Protein AF-A0A4R8TAB6-F1 (afdb_monomer_lite)

Organism: NCBI:txid1347389

Radius of gyration: 25.02 Å; chains: 1; bounding box: 55×72×76 Å

Sequence (169 aa):
MASRESAGRPRAIARVPRPFTDVDFAILDQEITSLLTKRAETNKRVREALESIDLSDSDNVRHQQAKVQDMNRRKNCREGLFISRQMVTLAERKKLYADDPTDARARDVNRMEAALARLNAPATPPGADKNDDTAAESDTSSNSSVIDEYHSQMDIDLSTPVKAKRSRF

Secondary structure (DSSP, 8-state):
-------PPPP----PPPPPPHHHHHHHHHHHHHHHHHHHHHHHHHHHHHHT--TT-HHHHHHHHHHHHHHHHHHHHHHHHHHHHHHHHHHHHHHHHHHS--HHHHHHHHHHHHHHHHHHS----TTTT----------------------------TTS---------

Structure (mmCIF, N/CA/C/O backbone):
data_AF-A0A4R8TAB6-F1
#
_entry.id   AF-A0A4R8TAB6-F1
#
loop_
_atom_site.group_PDB
_atom_site.id
_atom_site.type_symbol
_atom_site.label_atom_id
_atom_site.label_alt_id
_atom_site.label_comp_id
_atom_site.label_asym_id
_atom_site.label_entity_id
_atom_site.label_seq_id
_atom_site.pdbx_PDB_ins_code
_atom_site.Cartn_x
_atom_site.Cartn_y
_atom_site.Cartn_z
_atom_site.occupancy
_atom_site.B_iso_or_equiv
_atom_site.auth_seq_id
_atom_site.auth_comp_id
_atom_site.auth_asym_id
_atom_site.auth_atom_id
_atom_site.pdbx_PDB_model_num
ATOM 1 N N . MET A 1 1 ? -17.287 47.433 44.579 1.00 37.72 1 MET A N 1
ATOM 2 C CA . MET A 1 1 ? -16.314 46.810 43.657 1.00 37.72 1 MET A CA 1
ATOM 3 C C . MET A 1 1 ? -16.760 45.380 43.411 1.00 37.72 1 MET A C 1
ATOM 5 O O . MET A 1 1 ? -16.896 44.648 44.378 1.00 37.72 1 MET A O 1
ATOM 9 N N . ALA A 1 2 ? -17.090 45.021 42.170 1.00 39.59 2 ALA A N 1
ATOM 10 C CA . ALA A 1 2 ? -17.578 43.687 41.821 1.00 39.59 2 ALA A CA 1
ATOM 11 C C . ALA A 1 2 ? -16.435 42.866 41.207 1.00 39.59 2 ALA A C 1
ATOM 13 O O . ALA A 1 2 ? -15.946 43.202 40.127 1.00 39.59 2 ALA A O 1
ATOM 14 N N . SER A 1 3 ? -16.009 41.811 41.905 1.00 45.78 3 SER A N 1
ATOM 15 C CA . SER A 1 3 ? -15.082 40.806 41.384 1.00 45.78 3 SER A CA 1
ATOM 16 C C . SER A 1 3 ? -15.787 39.990 40.306 1.00 45.78 3 SER A C 1
ATOM 18 O O . SER A 1 3 ? -16.752 39.284 40.583 1.00 45.78 3 SER A O 1
ATOM 20 N N . ARG A 1 4 ? -15.324 40.110 39.060 1.00 46.62 4 ARG A N 1
ATOM 21 C CA . ARG A 1 4 ? -15.740 39.230 37.966 1.00 46.62 4 ARG A CA 1
ATOM 22 C C . ARG A 1 4 ? -14.988 37.912 38.097 1.00 46.62 4 ARG A C 1
ATOM 24 O O . ARG A 1 4 ? -13.797 37.848 37.804 1.00 46.62 4 ARG A O 1
ATOM 31 N N . GLU A 1 5 ? -15.694 36.875 38.529 1.00 47.62 5 GLU A N 1
ATOM 32 C CA . GLU A 1 5 ? -15.239 35.496 38.401 1.00 47.62 5 GLU A CA 1
ATOM 33 C C . GLU A 1 5 ? -15.041 35.175 36.915 1.00 47.62 5 GLU A C 1
ATOM 35 O O . GLU A 1 5 ? -15.952 35.266 36.090 1.00 47.62 5 GLU A O 1
ATOM 40 N N . SER A 1 6 ? -13.798 34.858 36.565 1.00 46.12 6 SER A N 1
ATOM 41 C CA . SER A 1 6 ? -13.421 34.361 35.249 1.00 46.12 6 SER A CA 1
ATOM 42 C C . SER A 1 6 ? -14.015 32.965 35.083 1.00 46.12 6 SER A C 1
ATOM 44 O O . SER A 1 6 ? -13.516 31.999 35.662 1.00 46.12 6 SER A O 1
ATOM 46 N N . ALA A 1 7 ? -15.100 32.860 34.313 1.00 51.31 7 ALA A N 1
ATOM 47 C CA . ALA A 1 7 ? -15.648 31.586 33.875 1.00 51.31 7 ALA A CA 1
ATOM 48 C C . ALA A 1 7 ? -14.562 30.827 33.096 1.00 51.31 7 ALA A C 1
ATOM 50 O O . ALA A 1 7 ? -14.221 31.170 31.960 1.00 51.31 7 ALA A O 1
ATOM 51 N N . GLY A 1 8 ? -13.980 29.819 33.747 1.00 46.75 8 GLY A N 1
ATOM 52 C CA . GLY A 1 8 ? -12.966 28.956 33.163 1.00 46.75 8 GLY A CA 1
ATOM 53 C C . GLY A 1 8 ? -13.482 28.342 31.866 1.00 46.75 8 GLY A C 1
ATOM 54 O O . GLY A 1 8 ? -14.520 27.681 31.845 1.00 46.75 8 GLY A O 1
ATOM 55 N N . ARG A 1 9 ? -12.752 28.564 30.767 1.00 51.62 9 ARG A N 1
ATOM 56 C CA . ARG A 1 9 ? -12.992 27.859 29.504 1.00 51.62 9 ARG A CA 1
ATOM 57 C C . ARG A 1 9 ? -12.985 26.349 29.777 1.00 51.62 9 ARG A C 1
ATOM 59 O O . ARG A 1 9 ? -12.021 25.873 30.384 1.00 51.62 9 ARG A O 1
ATOM 66 N N . PRO A 1 10 ? -13.987 25.582 29.315 1.00 52.53 10 PRO A N 1
ATOM 67 C CA . PRO A 1 10 ? -13.937 24.133 29.422 1.00 52.53 10 PRO A CA 1
ATOM 68 C C . PRO A 1 10 ? -12.685 23.632 28.695 1.00 52.53 10 PRO A C 1
ATOM 70 O O . PRO A 1 10 ? -12.465 23.940 27.520 1.00 52.53 10 PRO A O 1
ATOM 73 N N . ARG A 1 11 ? -11.831 22.900 29.421 1.00 54.84 11 ARG A N 1
ATOM 74 C CA . ARG A 1 11 ? -10.677 22.202 28.844 1.00 54.84 11 ARG A CA 1
ATOM 75 C C . ARG A 1 11 ? -11.193 21.304 27.721 1.00 54.84 11 ARG A C 1
ATOM 77 O O . ARG A 1 11 ? -12.138 20.547 27.931 1.00 54.84 11 ARG A O 1
ATOM 84 N N . ALA A 1 12 ? -10.589 21.400 26.538 1.00 54.22 12 ALA A N 1
ATOM 85 C CA . ALA A 1 12 ? -10.873 20.493 25.437 1.00 54.22 12 ALA A CA 1
ATOM 86 C C . ALA A 1 12 ? -10.595 19.062 25.916 1.00 54.22 12 ALA A C 1
ATOM 88 O O . ALA A 1 12 ? -9.444 18.685 26.124 1.00 54.22 12 ALA A O 1
ATOM 89 N N . ILE A 1 13 ? -11.653 18.292 26.159 1.00 54.25 13 ILE A N 1
ATOM 90 C CA . ILE A 1 13 ? -11.539 16.874 26.483 1.00 54.25 13 ILE A CA 1
ATOM 91 C C . ILE A 1 13 ? -10.918 16.236 25.241 1.00 54.25 13 ILE A C 1
ATOM 93 O O . ILE A 1 13 ? -11.513 16.296 24.161 1.00 54.25 13 ILE A O 1
ATOM 97 N N . ALA A 1 14 ? -9.698 15.711 25.366 1.00 57.44 14 ALA A N 1
ATOM 98 C CA . ALA A 1 14 ? -9.030 15.014 24.279 1.00 57.44 14 ALA A CA 1
ATOM 99 C C . ALA A 1 14 ? -9.926 13.841 23.861 1.00 57.44 14 ALA A C 1
ATOM 101 O O . ALA A 1 14 ? -10.072 12.865 24.594 1.00 57.44 14 ALA A O 1
ATOM 102 N N . ARG A 1 15 ? -10.610 13.977 22.719 1.00 68.56 15 ARG A N 1
ATOM 103 C CA . ARG A 1 15 ? -11.468 12.914 22.199 1.00 68.56 15 ARG A CA 1
ATOM 104 C C . ARG A 1 15 ? -10.563 11.762 21.789 1.00 68.56 15 ARG A C 1
ATOM 106 O O . ARG A 1 15 ? -9.772 11.912 20.860 1.00 68.56 15 ARG A O 1
ATOM 113 N N . VAL A 1 16 ? -10.688 10.635 22.486 1.00 74.25 16 VAL A N 1
ATOM 114 C CA . VAL A 1 16 ? -10.030 9.382 22.108 1.00 74.25 16 VAL A CA 1
ATOM 115 C C . VAL A 1 16 ? -10.400 9.081 20.646 1.00 74.25 16 VAL A C 1
ATOM 117 O O . VAL A 1 16 ? -11.591 9.117 20.317 1.00 74.25 16 VAL A O 1
ATOM 120 N N . PRO A 1 17 ? -9.429 8.832 19.744 1.00 82.50 17 PRO A N 1
ATOM 121 C CA . PRO A 1 17 ? -9.711 8.608 18.327 1.00 82.50 17 PR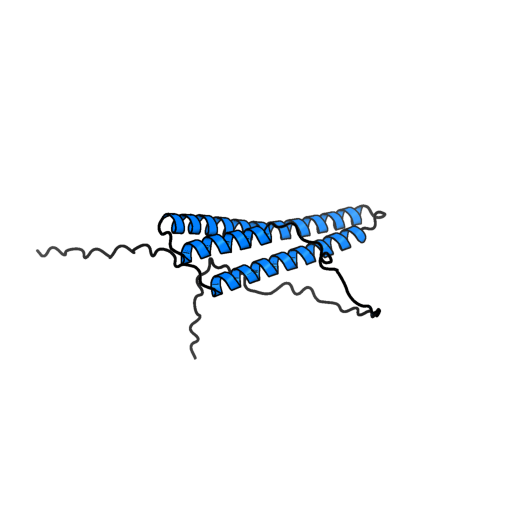O A CA 1
ATOM 122 C C . PRO A 1 17 ? -10.717 7.476 18.144 1.00 82.50 17 PRO A C 1
ATOM 124 O O . PRO A 1 17 ? -10.552 6.434 18.764 1.00 82.50 17 PRO A O 1
ATOM 127 N N . ARG A 1 18 ? -11.743 7.628 17.300 1.00 89.69 18 ARG A N 1
ATOM 128 C CA . ARG A 1 18 ? -12.729 6.554 17.067 1.00 89.69 18 ARG A CA 1
ATOM 129 C C . ARG A 1 18 ? -12.071 5.289 16.484 1.00 89.69 18 ARG A C 1
ATOM 131 O O . ARG A 1 18 ? -11.060 5.424 15.783 1.00 89.69 18 ARG A O 1
ATOM 138 N N . PRO A 1 19 ? -12.624 4.086 16.720 1.00 91.88 19 PRO A N 1
ATOM 139 C CA . PRO A 1 19 ? -12.260 2.900 15.946 1.00 91.88 19 PRO A CA 1
ATOM 140 C C . PRO A 1 19 ? -12.445 3.127 14.441 1.00 91.88 19 PRO A C 1
ATOM 142 O O . PRO A 1 19 ? -13.232 3.996 14.028 1.00 91.88 19 PRO A O 1
ATOM 145 N N . PHE A 1 20 ? -11.710 2.378 13.625 1.00 92.06 20 PHE A N 1
ATOM 146 C CA . PHE A 1 20 ? -11.877 2.447 12.180 1.00 92.06 20 PHE A CA 1
ATOM 147 C C . PHE A 1 20 ? -13.211 1.838 11.746 1.00 92.06 20 PHE A C 1
ATOM 149 O O . PHE A 1 20 ? -13.770 0.935 12.367 1.00 92.06 20 PHE A O 1
ATOM 156 N N . THR A 1 21 ? -13.742 2.393 10.667 1.00 93.56 21 THR A N 1
ATOM 157 C CA . THR A 1 21 ? -14.929 1.901 9.970 1.00 93.56 21 THR A CA 1
ATOM 158 C C . THR A 1 21 ? -14.505 1.015 8.811 1.00 93.56 21 THR A C 1
ATOM 160 O O . THR A 1 21 ? -13.362 1.072 8.359 1.00 93.56 21 THR A O 1
ATOM 163 N N . ASP A 1 22 ? -15.439 0.243 8.264 1.00 91.69 22 ASP A N 1
ATOM 164 C CA . ASP A 1 22 ? -15.171 -0.549 7.061 1.00 91.69 22 ASP A CA 1
ATOM 165 C C . ASP A 1 22 ? -14.773 0.315 5.855 1.00 91.69 22 ASP A C 1
ATOM 167 O O . ASP A 1 22 ? -13.994 -0.135 5.024 1.00 91.69 22 ASP A O 1
ATOM 171 N N . VAL A 1 23 ? -15.210 1.579 5.800 1.00 94.00 23 VAL A N 1
ATOM 172 C CA . VAL A 1 23 ? -14.762 2.540 4.777 1.00 94.00 23 VAL A CA 1
ATOM 173 C C . VAL A 1 23 ? -13.279 2.874 4.937 1.00 94.00 23 VAL A C 1
ATOM 175 O O . VAL A 1 23 ? -12.553 2.913 3.948 1.00 94.00 23 VAL A O 1
ATOM 178 N N . ASP A 1 24 ? -12.812 3.074 6.174 1.00 93.00 24 ASP A N 1
ATOM 179 C CA . ASP A 1 24 ? -11.395 3.348 6.437 1.00 93.00 24 ASP A CA 1
ATOM 180 C C . ASP A 1 24 ? -10.529 2.148 5.996 1.00 93.00 24 ASP A C 1
ATOM 182 O O . ASP A 1 24 ? -9.484 2.327 5.369 1.00 93.00 24 ASP A O 1
ATOM 186 N N . PHE A 1 25 ? -10.996 0.918 6.249 1.00 92.31 25 PHE A N 1
ATOM 187 C CA . PHE A 1 25 ? -10.314 -0.295 5.783 1.00 92.31 25 PHE A CA 1
ATOM 188 C C . PHE A 1 25 ? -10.368 -0.469 4.265 1.00 92.31 25 PHE A C 1
ATOM 190 O O . PHE A 1 25 ? -9.362 -0.846 3.677 1.00 92.31 25 PHE A O 1
ATOM 197 N N . ALA A 1 26 ? -11.489 -0.144 3.619 1.00 91.88 26 ALA A N 1
ATOM 198 C CA . ALA A 1 26 ? -11.597 -0.209 2.164 1.00 91.88 26 ALA A CA 1
ATOM 199 C C . ALA A 1 26 ? -10.588 0.726 1.475 1.00 91.88 26 ALA A C 1
ATOM 201 O O . ALA A 1 26 ? -9.959 0.337 0.494 1.00 91.88 26 ALA A O 1
ATOM 202 N N . ILE A 1 27 ? -10.380 1.930 2.020 1.00 92.81 27 ILE A N 1
ATOM 203 C CA . ILE A 1 27 ? -9.359 2.870 1.532 1.00 92.81 27 ILE A CA 1
ATOM 204 C C . ILE A 1 27 ? -7.953 2.283 1.718 1.00 92.81 27 ILE A C 1
ATOM 206 O O . ILE A 1 27 ? -7.136 2.331 0.796 1.00 92.81 27 ILE A O 1
ATOM 210 N N . LEU A 1 28 ? -7.672 1.697 2.888 1.00 92.25 28 LEU A N 1
ATOM 211 C CA . LEU A 1 28 ? -6.386 1.052 3.166 1.00 92.25 28 LEU A CA 1
ATOM 212 C C . LEU A 1 28 ? -6.105 -0.100 2.185 1.00 92.25 28 LEU A C 1
ATOM 214 O O . LEU A 1 28 ? -5.017 -0.173 1.612 1.00 92.25 28 LEU A O 1
ATOM 218 N N . ASP A 1 29 ? -7.089 -0.971 1.961 1.00 91.56 29 ASP A N 1
ATOM 219 C CA . ASP A 1 29 ? -6.989 -2.097 1.031 1.00 91.56 29 ASP A CA 1
ATOM 220 C C . ASP A 1 29 ? -6.808 -1.637 -0.420 1.00 91.56 29 ASP A C 1
ATOM 222 O O . ASP A 1 29 ? -6.021 -2.230 -1.168 1.00 91.56 29 ASP A O 1
ATOM 226 N N . GLN A 1 30 ? -7.494 -0.564 -0.820 1.00 92.69 30 GLN A N 1
ATOM 227 C CA . GLN A 1 30 ? -7.357 0.021 -2.150 1.00 92.69 30 GLN A CA 1
ATOM 228 C C . GLN A 1 30 ? -5.939 0.556 -2.382 1.00 92.69 30 GLN A C 1
ATOM 230 O O . GLN A 1 30 ? -5.342 0.254 -3.418 1.00 92.69 30 GLN A O 1
ATOM 235 N N . GLU A 1 31 ? -5.367 1.300 -1.429 1.00 92.12 31 GLU A N 1
ATOM 236 C CA . GLU A 1 31 ? -4.007 1.828 -1.596 1.00 92.12 31 GLU A CA 1
ATOM 237 C C . GLU A 1 31 ? -2.963 0.706 -1.570 1.00 92.12 31 GLU A C 1
ATOM 239 O O . GLU A 1 31 ? -2.043 0.712 -2.385 1.00 92.12 31 GLU A O 1
ATOM 244 N N . ILE A 1 32 ? -3.132 -0.322 -0.731 1.00 92.00 32 ILE A N 1
ATOM 245 C CA . ILE A 1 32 ? -2.250 -1.502 -0.748 1.00 92.00 32 ILE A CA 1
ATOM 246 C C . ILE A 1 32 ? -2.303 -2.206 -2.103 1.00 92.00 32 ILE A C 1
ATOM 248 O O . ILE A 1 32 ? -1.261 -2.541 -2.666 1.00 92.00 32 ILE A O 1
ATOM 252 N N . THR A 1 33 ? -3.497 -2.390 -2.663 1.00 91.75 33 THR A N 1
ATOM 253 C CA . THR A 1 33 ? -3.673 -3.007 -3.984 1.00 91.75 33 THR A CA 1
ATOM 254 C C . THR A 1 33 ? -3.025 -2.160 -5.086 1.00 91.75 33 THR A C 1
ATOM 256 O O . THR A 1 33 ? -2.315 -2.691 -5.942 1.00 91.75 33 THR A O 1
ATOM 259 N N . SER A 1 34 ? -3.194 -0.836 -5.031 1.00 90.88 34 SER A N 1
ATOM 260 C CA . SER A 1 34 ? -2.540 0.139 -5.918 1.00 90.88 34 SER A CA 1
ATOM 261 C C . SER A 1 34 ? -1.012 0.043 -5.839 1.00 90.88 34 SER A C 1
ATOM 263 O O . SER A 1 34 ? -0.342 -0.014 -6.873 1.00 90.88 34 SER A O 1
ATOM 265 N N . LEU A 1 35 ? -0.444 -0.045 -4.632 1.00 91.00 35 LEU A N 1
ATOM 266 C CA . LEU A 1 35 ? 0.999 -0.195 -4.429 1.00 91.00 35 LEU A CA 1
ATOM 267 C C . LEU A 1 35 ? 1.518 -1.533 -4.966 1.00 91.00 35 LEU A C 1
ATOM 269 O O . LEU A 1 35 ? 2.519 -1.546 -5.679 1.00 91.00 35 LEU A O 1
ATOM 273 N N . LEU A 1 36 ? 0.831 -2.645 -4.692 1.00 90.12 36 LEU A N 1
ATOM 274 C CA . LEU A 1 36 ? 1.216 -3.966 -5.201 1.00 90.12 36 LEU A CA 1
ATOM 275 C C . LEU A 1 36 ? 1.143 -4.043 -6.734 1.00 90.12 36 LEU A C 1
ATOM 277 O O . LEU A 1 36 ? 2.034 -4.609 -7.367 1.00 90.12 36 LEU A O 1
ATOM 281 N N . THR A 1 37 ? 0.134 -3.417 -7.339 1.00 90.00 37 THR A N 1
ATOM 282 C CA . THR A 1 37 ? -0.001 -3.338 -8.802 1.00 90.00 37 THR A CA 1
ATOM 283 C C . THR A 1 37 ? 1.156 -2.539 -9.404 1.00 90.00 37 THR A C 1
ATOM 285 O O . THR A 1 37 ? 1.881 -3.040 -10.265 1.00 90.00 37 THR A O 1
ATOM 288 N N . LYS A 1 38 ? 1.435 -1.343 -8.866 1.00 88.75 38 LYS A N 1
ATOM 289 C CA . LYS A 1 38 ? 2.572 -0.506 -9.290 1.00 88.75 38 LYS A CA 1
ATOM 290 C C . LYS A 1 38 ? 3.918 -1.196 -9.081 1.00 88.75 38 LYS A C 1
ATOM 292 O O . LYS A 1 38 ? 4.826 -1.034 -9.899 1.00 88.75 38 LYS A O 1
ATOM 297 N N . ARG A 1 39 ? 4.066 -1.984 -8.011 1.00 88.62 39 ARG A N 1
ATOM 298 C CA . ARG A 1 39 ? 5.248 -2.816 -7.749 1.00 88.62 39 ARG A CA 1
ATOM 299 C C . ARG A 1 39 ? 5.463 -3.823 -8.876 1.00 88.62 39 ARG A C 1
ATOM 301 O O . ARG A 1 39 ? 6.587 -3.930 -9.366 1.00 88.62 39 ARG A O 1
ATOM 308 N N . ALA A 1 40 ? 4.413 -4.536 -9.282 1.00 88.44 40 ALA A N 1
ATOM 309 C CA . ALA A 1 40 ? 4.471 -5.517 -10.361 1.00 88.44 40 ALA A CA 1
ATOM 310 C C . ALA A 1 40 ? 4.787 -4.861 -11.716 1.00 88.44 40 ALA A C 1
ATOM 312 O O . ALA A 1 40 ? 5.695 -5.310 -12.416 1.00 88.44 40 ALA A O 1
ATOM 313 N N . GLU A 1 41 ? 4.116 -3.756 -12.046 1.00 88.81 41 GLU A N 1
ATOM 314 C CA . GLU A 1 41 ? 4.362 -2.987 -13.273 1.00 88.81 41 GLU A CA 1
ATOM 315 C C . GLU A 1 41 ? 5.790 -2.439 -13.339 1.00 88.81 41 GLU A C 1
ATOM 317 O O . GLU A 1 41 ? 6.466 -2.568 -14.358 1.00 88.81 41 GLU A O 1
ATOM 322 N N . THR A 1 42 ? 6.285 -1.865 -12.239 1.00 86.56 42 THR A N 1
ATOM 323 C CA . THR A 1 42 ? 7.656 -1.343 -12.175 1.00 86.56 42 THR A CA 1
ATOM 324 C C . THR A 1 42 ? 8.669 -2.471 -12.326 1.00 86.56 42 THR A C 1
ATOM 326 O O . THR A 1 42 ? 9.632 -2.324 -13.070 1.00 86.56 42 THR A O 1
ATOM 329 N N . ASN A 1 43 ? 8.445 -3.619 -11.679 1.00 86.56 43 ASN A N 1
ATOM 330 C CA . ASN A 1 43 ? 9.323 -4.780 -11.823 1.00 86.56 43 ASN A CA 1
ATOM 331 C C . ASN A 1 43 ? 9.353 -5.298 -13.268 1.00 86.56 43 ASN A C 1
ATOM 333 O O . ASN A 1 43 ? 10.421 -5.665 -13.754 1.00 86.56 43 ASN A O 1
ATOM 337 N N . LYS A 1 44 ? 8.205 -5.301 -13.960 1.00 87.75 44 LYS A N 1
ATOM 338 C CA . LYS A 1 44 ? 8.123 -5.641 -15.385 1.00 87.75 44 LYS A CA 1
ATOM 339 C C . LYS A 1 44 ? 8.939 -4.659 -16.232 1.00 87.75 44 LYS A C 1
ATOM 341 O O . LYS A 1 44 ? 9.823 -5.098 -16.955 1.00 87.75 44 LYS A O 1
ATOM 346 N N . ARG A 1 45 ? 8.735 -3.348 -16.058 1.00 84.94 45 ARG A N 1
ATOM 347 C CA . ARG A 1 45 ? 9.485 -2.304 -16.787 1.00 84.94 45 ARG A CA 1
ATOM 348 C C . ARG A 1 45 ? 10.987 -2.355 -16.522 1.00 84.94 45 ARG A C 1
ATOM 350 O O . ARG A 1 45 ? 11.776 -2.116 -17.424 1.00 84.94 45 ARG A O 1
ATOM 357 N N . VAL A 1 46 ? 11.392 -2.652 -15.287 1.00 83.12 46 VAL A N 1
ATOM 358 C CA . VAL A 1 46 ? 12.804 -2.839 -14.927 1.00 83.12 46 VAL A CA 1
ATOM 359 C C . VAL A 1 46 ? 13.387 -4.044 -15.657 1.00 83.12 46 VAL A C 1
ATOM 361 O O . VAL A 1 46 ? 14.487 -3.939 -16.185 1.00 83.12 46 VAL A O 1
ATOM 364 N N . ARG A 1 47 ? 12.660 -5.164 -15.717 1.00 85.56 47 ARG A N 1
ATOM 365 C CA . ARG A 1 47 ? 13.100 -6.360 -16.442 1.00 85.56 47 ARG A CA 1
ATOM 366 C C . ARG A 1 47 ? 13.249 -6.087 -17.938 1.00 85.56 47 ARG A C 1
ATOM 368 O O . ARG A 1 47 ? 14.320 -6.326 -18.475 1.00 85.56 47 ARG A O 1
ATOM 375 N N . GLU A 1 48 ? 12.225 -5.514 -18.565 1.00 85.69 48 GLU A N 1
ATOM 376 C CA . GLU A 1 48 ? 12.247 -5.147 -19.989 1.00 85.69 48 GLU A CA 1
ATOM 377 C C . GLU A 1 48 ? 13.387 -4.167 -20.295 1.00 85.69 48 GLU A C 1
ATOM 379 O O . GLU A 1 48 ? 14.116 -4.345 -21.265 1.00 85.69 48 GLU A O 1
ATOM 384 N N . ALA A 1 49 ? 13.596 -3.167 -19.428 1.00 81.75 49 ALA A N 1
ATOM 385 C CA . ALA A 1 49 ? 14.691 -2.218 -19.580 1.00 81.75 49 ALA A CA 1
ATOM 386 C C . ALA A 1 49 ? 16.059 -2.907 -19.524 1.00 81.75 49 ALA A C 1
ATOM 388 O O . ALA A 1 49 ? 16.921 -2.552 -20.316 1.00 81.75 49 ALA A O 1
ATOM 389 N N . LEU A 1 50 ? 16.250 -3.882 -18.627 1.00 80.62 50 LEU A N 1
ATOM 390 C CA . LEU A 1 50 ? 17.490 -4.657 -18.518 1.00 80.62 50 LEU A CA 1
ATOM 391 C C . LEU A 1 50 ? 17.712 -5.591 -19.719 1.00 80.62 50 LEU A C 1
ATOM 393 O O . LEU A 1 50 ? 18.847 -5.735 -20.159 1.00 80.62 50 LEU A O 1
ATOM 397 N N . GLU A 1 51 ? 16.653 -6.203 -20.254 1.00 82.62 51 GLU A N 1
ATOM 398 C CA . GLU A 1 51 ? 16.711 -7.060 -21.450 1.00 82.62 51 GLU A CA 1
ATOM 399 C C . GLU A 1 51 ? 17.019 -6.257 -22.724 1.00 82.62 51 GLU A C 1
ATOM 401 O O . GLU A 1 51 ? 17.674 -6.763 -23.630 1.00 82.62 51 GLU A O 1
ATOM 406 N N . SER A 1 52 ? 16.586 -4.993 -22.781 1.00 78.00 52 SER A N 1
ATOM 407 C CA . SER A 1 52 ? 16.801 -4.097 -23.925 1.00 78.00 52 SER A CA 1
ATOM 408 C C . SER A 1 52 ? 18.165 -3.393 -23.955 1.00 78.00 52 SER A C 1
ATOM 410 O O . SER A 1 52 ? 18.418 -2.604 -24.869 1.00 78.00 52 SER A O 1
ATOM 412 N N . ILE A 1 53 ? 19.033 -3.634 -22.964 1.00 78.25 53 ILE A N 1
ATOM 413 C CA . ILE A 1 53 ? 20.349 -2.988 -22.898 1.00 78.25 53 ILE A CA 1
ATOM 414 C C . ILE A 1 53 ? 21.234 -3.525 -24.022 1.00 78.25 53 ILE A C 1
ATOM 416 O O . ILE A 1 53 ? 21.700 -4.663 -23.979 1.00 78.25 53 ILE A O 1
ATOM 420 N N . ASP A 1 54 ? 21.533 -2.663 -24.992 1.00 75.38 54 ASP A N 1
ATOM 421 C CA . ASP A 1 54 ? 22.592 -2.908 -25.962 1.00 75.38 54 ASP A CA 1
ATOM 422 C C . ASP A 1 54 ? 23.955 -2.706 -25.291 1.0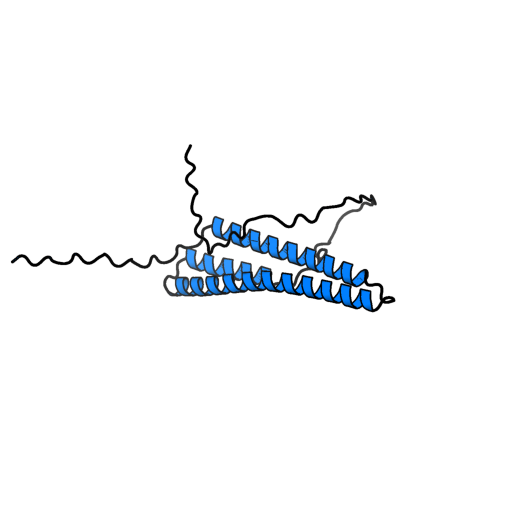0 75.38 54 ASP A C 1
ATOM 424 O O . ASP A 1 54 ? 24.377 -1.585 -25.009 1.00 75.38 54 ASP A O 1
ATOM 428 N N . LEU A 1 55 ? 24.638 -3.817 -25.019 1.00 76.31 55 LEU A N 1
ATOM 429 C CA . LEU A 1 55 ? 25.940 -3.836 -24.353 1.00 76.31 55 LEU A CA 1
ATOM 430 C C . LEU A 1 55 ? 27.086 -3.320 -25.240 1.00 76.31 55 LEU A 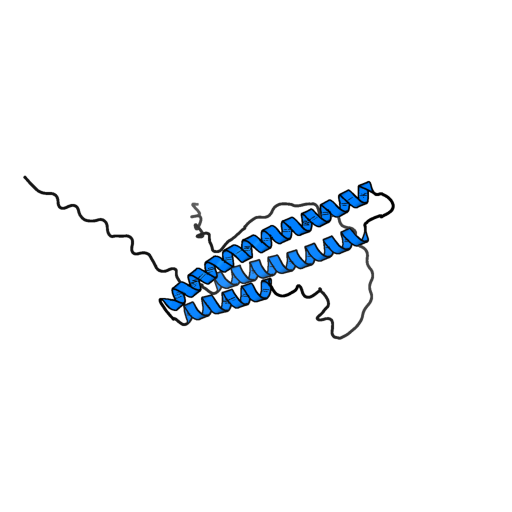C 1
ATOM 432 O O . LEU A 1 55 ? 28.202 -3.169 -24.743 1.00 76.31 55 LEU A O 1
ATOM 436 N N . SER A 1 56 ? 26.837 -3.072 -26.530 1.00 75.25 56 SER A N 1
ATOM 437 C CA . SER A 1 56 ? 27.850 -2.578 -27.467 1.00 75.25 56 SER A CA 1
ATOM 438 C C . SER A 1 56 ? 28.091 -1.065 -27.374 1.00 75.25 56 SER A C 1
ATOM 440 O O . SER A 1 56 ? 29.174 -0.606 -27.737 1.00 75.25 56 SER A O 1
ATOM 442 N N . ASP A 1 57 ? 27.142 -0.303 -26.816 1.00 78.69 57 ASP A N 1
ATOM 443 C CA . ASP A 1 57 ? 27.255 1.141 -26.583 1.00 78.69 57 ASP A CA 1
ATOM 444 C C . ASP A 1 57 ? 27.347 1.441 -25.079 1.00 78.69 57 ASP A C 1
ATOM 446 O O . ASP A 1 57 ? 26.351 1.496 -24.352 1.00 78.69 57 ASP A O 1
ATOM 450 N N . SER A 1 58 ? 28.573 1.656 -24.596 1.00 74.25 58 SER A N 1
ATOM 451 C CA . SER A 1 58 ? 28.851 1.856 -23.172 1.00 74.25 58 SER A CA 1
ATOM 452 C C . SER A 1 58 ? 28.165 3.081 -22.561 1.00 74.25 58 SER A C 1
ATOM 454 O O . SER A 1 58 ? 27.852 3.064 -21.367 1.00 74.25 58 SER A O 1
ATOM 456 N N . ASP A 1 59 ? 27.926 4.140 -23.338 1.00 76.19 59 ASP A N 1
ATOM 457 C CA . ASP A 1 59 ? 27.261 5.344 -22.830 1.00 76.19 59 ASP A CA 1
ATOM 458 C C . ASP A 1 59 ? 25.750 5.114 -22.706 1.00 76.19 59 ASP A C 1
ATOM 460 O O . ASP A 1 59 ? 25.141 5.480 -21.6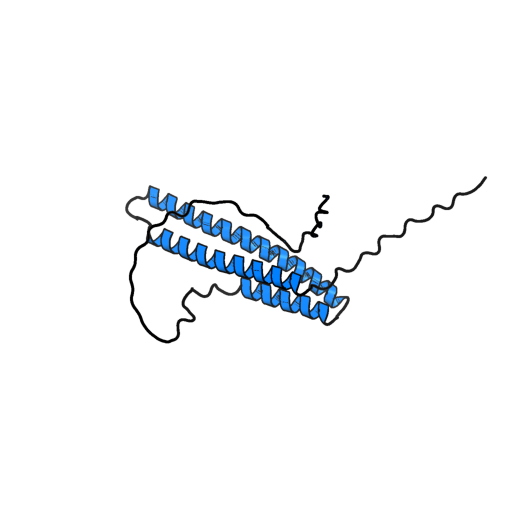92 1.00 76.19 59 ASP A O 1
ATOM 464 N N . ASN A 1 60 ? 25.162 4.396 -23.667 1.00 76.06 60 ASN A N 1
ATOM 465 C CA . ASN A 1 60 ? 23.773 3.945 -23.604 1.00 76.06 60 ASN A CA 1
ATOM 466 C C . ASN A 1 60 ? 23.535 2.994 -22.414 1.00 76.06 60 ASN A C 1
ATOM 468 O O . ASN A 1 60 ? 22.571 3.172 -21.665 1.00 76.06 60 ASN A O 1
ATOM 472 N N . VAL A 1 61 ? 24.455 2.057 -22.148 1.00 78.56 61 VAL A N 1
ATOM 473 C CA . VAL A 1 61 ? 24.395 1.158 -20.976 1.00 78.56 61 VAL A CA 1
ATOM 474 C C . VAL A 1 61 ? 24.319 1.950 -19.668 1.00 78.56 61 VAL A C 1
ATOM 476 O O . VAL A 1 61 ? 23.450 1.691 -18.830 1.00 78.56 61 VAL A O 1
ATOM 479 N N . ARG A 1 62 ? 25.194 2.951 -19.483 1.00 81.75 62 ARG A N 1
ATOM 480 C CA . ARG A 1 62 ? 25.212 3.774 -18.259 1.00 81.75 62 ARG A CA 1
ATOM 481 C C . ARG A 1 62 ? 23.917 4.564 -18.096 1.00 81.75 62 ARG A C 1
ATOM 483 O O . ARG A 1 62 ? 23.386 4.638 -16.984 1.00 81.75 62 ARG A O 1
ATOM 490 N N . HIS A 1 63 ? 23.383 5.118 -19.183 1.00 80.00 63 HIS A N 1
ATOM 491 C CA . HIS A 1 63 ? 22.115 5.843 -19.146 1.00 80.00 63 HIS A CA 1
ATOM 492 C C . HIS A 1 63 ? 20.924 4.940 -18.803 1.00 80.00 63 HIS A C 1
ATOM 494 O O . HIS A 1 63 ? 20.104 5.305 -17.953 1.00 80.00 63 HIS A O 1
ATOM 500 N N . GLN A 1 64 ? 20.841 3.748 -19.394 1.00 78.81 64 GLN A N 1
ATOM 501 C CA . GLN A 1 64 ? 19.765 2.797 -19.108 1.00 78.81 64 GLN A CA 1
ATOM 502 C C . GLN A 1 64 ? 19.846 2.252 -17.676 1.00 78.81 64 GLN A C 1
ATOM 504 O O . GLN A 1 64 ? 18.827 2.171 -16.983 1.00 78.81 64 GLN A O 1
ATOM 509 N N . GLN A 1 65 ? 21.053 1.987 -17.172 1.00 83.75 65 GLN A N 1
ATOM 510 C CA . GLN A 1 65 ? 21.256 1.570 -15.786 1.00 83.75 65 GLN A CA 1
ATOM 511 C C . GLN A 1 65 ? 20.841 2.664 -14.787 1.00 83.75 65 GLN A C 1
ATOM 513 O O . GLN A 1 65 ? 20.151 2.369 -13.808 1.00 83.75 65 GLN A O 1
ATOM 518 N N . ALA A 1 66 ? 21.188 3.930 -15.047 1.00 85.19 66 ALA A N 1
ATOM 519 C CA . ALA A 1 66 ? 20.758 5.059 -14.220 1.00 85.19 66 ALA A CA 1
ATOM 520 C C . ALA A 1 66 ? 19.225 5.205 -14.197 1.00 85.19 66 ALA A C 1
ATOM 522 O O . ALA A 1 66 ? 18.638 5.439 -13.139 1.00 85.19 66 ALA A O 1
ATOM 523 N N . LYS A 1 67 ? 18.559 4.989 -15.340 1.00 85.38 67 LYS A N 1
ATOM 524 C CA . LYS A 1 67 ? 17.091 4.990 -15.438 1.00 85.38 67 LYS A CA 1
ATOM 525 C C . LYS A 1 67 ? 16.460 3.878 -14.594 1.00 85.38 67 LYS A C 1
ATOM 527 O O . LYS A 1 67 ? 15.514 4.137 -13.852 1.00 85.38 67 LYS A O 1
ATOM 532 N N . VAL A 1 68 ? 16.991 2.654 -14.657 1.00 86.19 68 VAL A N 1
ATOM 533 C CA . VAL A 1 68 ? 16.525 1.525 -13.828 1.00 86.19 68 VAL A CA 1
ATOM 534 C C . VAL A 1 68 ? 16.707 1.810 -12.335 1.00 86.19 68 VAL A C 1
ATOM 536 O O . VAL A 1 68 ? 15.803 1.546 -11.536 1.00 86.19 68 VAL A O 1
ATOM 539 N N . GLN A 1 69 ? 17.844 2.390 -11.947 1.00 86.44 69 GLN A N 1
ATOM 540 C CA . GLN A 1 69 ? 18.096 2.791 -10.562 1.00 86.44 69 GLN A CA 1
ATOM 541 C C . GLN A 1 69 ? 17.104 3.857 -10.083 1.00 86.44 69 GLN A C 1
ATOM 543 O O . GLN A 1 69 ? 16.569 3.732 -8.980 1.00 86.44 69 GLN A O 1
ATOM 548 N N . ASP A 1 70 ? 16.812 4.866 -10.905 1.00 86.38 70 ASP A N 1
ATOM 549 C CA . ASP A 1 70 ? 15.839 5.907 -10.567 1.00 86.38 70 ASP A CA 1
ATOM 550 C C . ASP A 1 70 ? 14.416 5.339 -10.422 1.00 86.38 70 ASP A C 1
ATOM 552 O O . ASP A 1 70 ? 13.736 5.628 -9.433 1.00 86.38 70 ASP A O 1
ATOM 556 N N . MET A 1 71 ? 13.988 4.449 -11.328 1.00 81.25 71 MET A N 1
ATOM 557 C CA . MET A 1 71 ? 12.693 3.757 -11.220 1.00 81.25 71 MET A CA 1
ATOM 558 C C . MET A 1 71 ? 12.565 2.993 -9.894 1.00 81.25 71 MET A C 1
ATOM 560 O O . MET A 1 71 ? 11.577 3.155 -9.171 1.00 81.25 71 MET A O 1
ATOM 564 N N . ASN A 1 72 ? 13.586 2.212 -9.533 1.00 80.56 72 ASN A N 1
ATOM 565 C CA . ASN A 1 72 ? 13.604 1.467 -8.274 1.00 80.56 72 ASN A CA 1
ATOM 566 C C . ASN A 1 72 ? 13.628 2.392 -7.050 1.00 80.56 72 ASN A C 1
ATOM 568 O O . ASN A 1 72 ? 12.915 2.145 -6.075 1.00 80.56 72 ASN A O 1
ATOM 572 N N . ARG A 1 73 ? 14.398 3.486 -7.097 1.00 85.38 73 ARG A N 1
ATOM 573 C CA . ARG A 1 73 ? 14.467 4.468 -6.009 1.00 85.38 73 ARG A CA 1
ATOM 574 C C . ARG A 1 73 ? 13.103 5.101 -5.747 1.00 85.38 73 ARG A C 1
ATOM 576 O O . ARG A 1 73 ? 12.650 5.106 -4.605 1.00 85.38 73 ARG A O 1
ATOM 583 N N . ARG A 1 74 ? 12.432 5.609 -6.786 1.00 81.50 74 ARG A N 1
ATOM 584 C CA . ARG A 1 74 ? 11.125 6.280 -6.653 1.00 81.50 74 ARG A CA 1
ATOM 585 C C . ARG A 1 74 ? 10.061 5.346 -6.083 1.00 81.50 74 ARG A C 1
ATOM 587 O O . ARG A 1 74 ? 9.330 5.740 -5.173 1.00 81.50 74 ARG A O 1
ATOM 594 N N . LYS A 1 75 ? 10.019 4.105 -6.572 1.00 82.56 75 LYS A N 1
ATOM 595 C CA . LYS A 1 75 ? 9.141 3.053 -6.050 1.00 82.56 75 LYS A CA 1
ATOM 596 C C . LYS A 1 75 ? 9.371 2.829 -4.553 1.00 82.56 75 LYS A C 1
ATOM 598 O O . LYS A 1 75 ? 8.433 2.942 -3.765 1.00 82.56 75 LYS A O 1
ATOM 603 N N . ASN A 1 76 ? 10.621 2.580 -4.160 1.00 82.75 76 ASN A N 1
ATOM 604 C CA . ASN A 1 76 ? 10.969 2.293 -2.769 1.00 82.75 76 ASN A CA 1
ATOM 605 C C . ASN A 1 76 ? 10.671 3.481 -1.842 1.00 82.75 76 ASN A C 1
ATOM 607 O O . ASN A 1 76 ? 10.239 3.277 -0.710 1.00 82.75 76 ASN A O 1
ATOM 611 N N . CYS A 1 77 ? 10.836 4.722 -2.314 1.00 84.31 77 CYS A N 1
ATOM 612 C CA . CYS A 1 77 ? 10.476 5.909 -1.538 1.00 84.31 77 CYS A CA 1
ATOM 613 C C . CYS A 1 77 ? 8.968 5.991 -1.256 1.00 84.31 77 CYS A C 1
ATOM 615 O O . CYS A 1 77 ? 8.584 6.251 -0.117 1.00 84.31 77 CYS A O 1
ATOM 617 N N . ARG A 1 78 ? 8.106 5.763 -2.259 1.00 85.19 78 ARG A N 1
ATOM 618 C CA . ARG A 1 78 ? 6.646 5.847 -2.072 1.00 85.19 78 ARG A CA 1
ATOM 619 C C . ARG A 1 78 ? 6.128 4.733 -1.166 1.00 85.19 78 ARG A C 1
ATOM 621 O O . ARG A 1 78 ? 5.415 5.020 -0.206 1.00 85.19 78 ARG A O 1
ATOM 628 N N . GLU A 1 79 ? 6.509 3.486 -1.443 1.00 88.81 79 GLU A N 1
ATOM 629 C CA . GLU A 1 79 ? 6.124 2.339 -0.610 1.00 88.81 79 GLU A CA 1
ATOM 630 C C . GLU A 1 79 ? 6.654 2.498 0.824 1.00 88.81 79 GLU A C 1
ATOM 632 O O . GLU A 1 79 ? 5.907 2.322 1.785 1.00 88.81 79 GLU A O 1
ATOM 637 N N . GLY A 1 80 ? 7.913 2.923 0.980 1.00 88.06 80 GLY A N 1
ATOM 638 C CA . GLY A 1 80 ? 8.539 3.139 2.284 1.00 88.06 80 GLY A CA 1
ATOM 639 C C . GLY A 1 80 ? 7.860 4.230 3.114 1.00 88.06 80 GLY A C 1
ATOM 640 O O . GLY A 1 80 ? 7.674 4.053 4.319 1.00 88.06 80 GLY A O 1
ATOM 641 N N . LEU A 1 81 ? 7.435 5.336 2.490 1.00 90.19 81 LEU A N 1
ATOM 642 C CA . LEU A 1 81 ? 6.680 6.395 3.170 1.00 90.19 81 LEU A CA 1
ATOM 643 C C . LEU A 1 81 ? 5.306 5.907 3.629 1.00 90.19 81 LEU A C 1
ATOM 645 O O . LEU A 1 81 ? 4.915 6.179 4.765 1.00 90.19 81 LEU A O 1
ATOM 649 N N . PHE A 1 82 ? 4.591 5.178 2.772 1.00 91.75 82 PHE A N 1
ATOM 650 C CA . PHE A 1 82 ? 3.297 4.607 3.128 1.00 91.75 82 PHE A CA 1
ATOM 651 C C . PHE A 1 82 ? 3.425 3.634 4.307 1.00 91.75 82 PHE A C 1
ATOM 653 O O . PHE A 1 82 ? 2.743 3.812 5.315 1.00 91.75 82 PHE A O 1
ATOM 660 N N . ILE A 1 83 ? 4.357 2.676 4.233 1.00 91.06 83 ILE A N 1
ATOM 661 C CA . ILE A 1 83 ? 4.620 1.704 5.308 1.00 91.06 83 ILE A CA 1
ATOM 662 C C . ILE A 1 83 ? 4.940 2.425 6.614 1.00 91.06 83 ILE A C 1
ATOM 664 O O . ILE A 1 83 ? 4.365 2.111 7.652 1.00 91.06 83 ILE A O 1
ATOM 668 N N . SER A 1 84 ? 5.820 3.426 6.560 1.00 90.38 84 SER A N 1
ATOM 669 C CA . SER A 1 84 ? 6.244 4.176 7.743 1.00 90.38 84 SER A CA 1
ATOM 670 C C . SER A 1 84 ? 5.065 4.880 8.426 1.00 90.38 84 SER A C 1
ATOM 672 O O . SER A 1 84 ? 4.944 4.820 9.647 1.00 90.38 84 SER A O 1
ATOM 674 N N . ARG A 1 85 ? 4.151 5.491 7.657 1.00 92.62 85 ARG A N 1
ATOM 675 C CA . ARG A 1 85 ? 2.921 6.101 8.196 1.00 92.62 85 ARG A CA 1
ATOM 676 C C . ARG A 1 85 ? 2.001 5.060 8.831 1.00 92.62 85 ARG A C 1
ATOM 678 O O . ARG A 1 85 ? 1.565 5.249 9.963 1.00 92.62 85 ARG A O 1
ATOM 685 N N . GLN A 1 86 ? 1.765 3.943 8.144 1.00 93.81 86 GLN A N 1
ATOM 686 C CA . GLN A 1 86 ? 0.904 2.878 8.661 1.00 93.81 86 GLN A CA 1
ATOM 687 C C . GLN A 1 86 ? 1.485 2.215 9.920 1.00 93.81 86 GLN A C 1
ATOM 689 O O . GLN A 1 86 ? 0.731 1.864 10.824 1.00 93.81 86 GLN A O 1
ATOM 694 N N . MET A 1 87 ? 2.812 2.109 10.040 1.00 92.69 87 MET A N 1
ATOM 695 C CA . MET A 1 87 ? 3.483 1.624 11.252 1.00 92.69 87 MET A CA 1
ATOM 696 C C . MET A 1 87 ? 3.265 2.552 12.453 1.00 92.69 87 MET A C 1
ATOM 698 O O . MET A 1 87 ? 3.011 2.070 13.558 1.00 92.69 87 MET A O 1
ATOM 702 N N . VAL A 1 88 ? 3.318 3.872 12.248 1.00 94.00 88 VAL A N 1
ATOM 703 C CA . VAL A 1 88 ? 3.014 4.855 13.303 1.00 94.00 88 VAL A CA 1
ATOM 704 C C . VAL A 1 88 ? 1.557 4.730 13.739 1.00 94.00 88 VAL A C 1
ATOM 706 O O . VAL A 1 88 ? 1.281 4.591 14.930 1.00 94.00 88 VAL A O 1
ATOM 709 N N . THR A 1 89 ? 0.625 4.691 12.786 1.00 93.25 89 THR A N 1
ATOM 710 C CA . THR A 1 89 ? -0.798 4.513 13.090 1.00 93.25 89 THR A CA 1
ATOM 711 C C . THR A 1 89 ? -1.061 3.184 13.804 1.00 93.25 89 THR A C 1
ATOM 713 O O . THR A 1 89 ? -1.819 3.155 14.770 1.00 93.25 89 THR A O 1
ATOM 716 N N . LEU A 1 90 ? -0.398 2.092 13.415 1.00 94.69 90 LEU A N 1
ATOM 717 C CA . LEU A 1 90 ? -0.513 0.809 14.109 1.00 94.69 90 LEU A CA 1
ATOM 718 C C . LEU A 1 90 ? -0.030 0.911 15.564 1.00 94.69 90 LEU A C 1
ATOM 720 O O . LEU A 1 90 ? -0.696 0.399 16.463 1.00 94.69 90 LEU A O 1
ATOM 724 N N . ALA A 1 91 ? 1.094 1.587 15.817 1.00 94.62 91 ALA A N 1
ATOM 725 C CA . ALA A 1 91 ? 1.600 1.790 17.174 1.00 94.62 91 ALA A CA 1
ATOM 726 C C . ALA A 1 91 ? 0.606 2.583 18.043 1.00 94.62 91 ALA A C 1
ATOM 728 O O . ALA A 1 91 ? 0.341 2.207 19.187 1.00 94.62 91 ALA A O 1
ATOM 729 N N . GLU A 1 92 ? -0.008 3.631 17.488 1.00 94.00 92 GLU A N 1
ATOM 730 C CA . GLU A 1 92 ? -1.068 4.386 18.164 1.00 94.00 92 GLU A CA 1
ATOM 731 C C . GLU A 1 92 ? -2.290 3.510 18.467 1.00 94.00 92 GLU A C 1
ATOM 733 O O . GLU A 1 92 ? -2.832 3.559 19.570 1.00 94.00 92 GLU A O 1
ATOM 738 N N . ARG A 1 93 ? -2.710 2.663 17.520 1.00 93.69 93 ARG A N 1
ATOM 739 C CA . ARG A 1 93 ? -3.858 1.759 17.696 1.00 93.69 93 ARG A CA 1
ATOM 740 C C . ARG A 1 93 ? -3.593 0.682 18.738 1.00 93.69 93 ARG A C 1
ATOM 742 O O . ARG A 1 93 ? -4.479 0.406 19.541 1.00 93.69 93 ARG A O 1
ATOM 749 N N . LYS A 1 94 ? -2.375 0.139 18.789 1.00 95.19 94 LYS A N 1
ATOM 750 C CA . LYS A 1 94 ? -1.944 -0.785 19.848 1.00 95.19 94 LYS A CA 1
ATOM 751 C C . LYS A 1 94 ? -1.997 -0.134 21.223 1.00 95.19 94 LYS A C 1
ATOM 753 O O . LYS A 1 94 ? -2.468 -0.763 22.163 1.00 95.19 94 LYS A O 1
ATOM 758 N N . LYS A 1 95 ? -1.574 1.129 21.333 1.00 94.56 95 LYS A N 1
ATOM 759 C CA . LYS A 1 95 ? -1.695 1.888 22.582 1.00 94.56 95 LYS A CA 1
ATOM 760 C C . LYS A 1 95 ? -3.161 2.063 22.987 1.00 94.56 95 LYS A C 1
ATOM 762 O O . LYS A 1 95 ? -3.514 1.751 24.114 1.00 94.56 95 LYS A O 1
ATOM 767 N N . LEU A 1 96 ? -4.019 2.477 22.053 1.00 93.06 96 LEU A N 1
ATOM 768 C CA . LEU A 1 96 ? -5.455 2.622 22.316 1.00 93.06 96 LEU A CA 1
ATOM 769 C C . LEU A 1 96 ? -6.123 1.300 22.715 1.00 93.06 96 LEU A C 1
ATOM 771 O O . LEU A 1 96 ? -7.021 1.320 23.544 1.00 93.06 96 LEU A O 1
ATOM 775 N N . TYR A 1 97 ? -5.697 0.172 22.145 1.00 94.38 97 TYR A N 1
ATOM 776 C CA . TYR A 1 97 ? -6.179 -1.152 22.538 1.00 94.38 97 TYR A CA 1
ATOM 777 C C . TYR A 1 97 ? -5.686 -1.569 23.930 1.00 94.38 97 TYR A C 1
ATOM 779 O O . TYR A 1 97 ? -6.439 -2.173 24.685 1.00 94.38 97 TYR A O 1
ATOM 787 N N . ALA A 1 98 ? -4.442 -1.237 24.285 1.00 94.25 98 ALA A N 1
ATOM 788 C CA . ALA A 1 98 ? -3.914 -1.494 25.624 1.00 94.25 98 ALA A CA 1
ATOM 789 C C . ALA A 1 98 ? -4.649 -0.675 26.700 1.00 94.25 98 ALA A C 1
ATOM 791 O O . ALA A 1 98 ? -4.883 -1.183 27.794 1.00 94.25 98 ALA A O 1
ATOM 792 N N . ASP A 1 99 ? -5.025 0.566 26.372 1.00 92.44 99 ASP A N 1
ATOM 793 C CA . ASP A 1 99 ? -5.786 1.451 27.259 1.00 92.44 99 ASP A CA 1
ATOM 794 C C . ASP A 1 99 ? -7.280 1.056 27.336 1.00 92.44 99 ASP A C 1
ATOM 796 O O . ASP A 1 99 ? -7.898 1.181 28.392 1.00 92.44 99 ASP A O 1
ATOM 800 N N . ASP A 1 100 ? -7.864 0.587 26.225 1.00 90.50 100 ASP A N 1
ATOM 801 C CA . ASP A 1 100 ? -9.278 0.208 26.088 1.00 90.50 100 ASP A CA 1
ATOM 802 C C . ASP A 1 100 ? -9.440 -1.039 25.182 1.00 90.50 100 ASP A C 1
ATOM 804 O O . ASP A 1 100 ? -9.560 -0.914 23.952 1.00 90.50 100 ASP A O 1
ATOM 808 N N . PRO A 1 10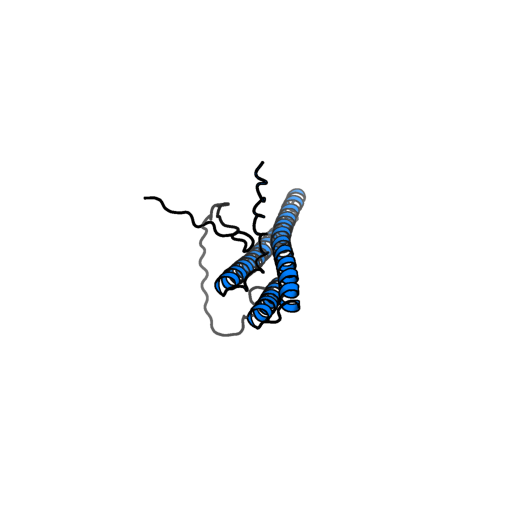1 ? -9.440 -2.259 25.760 1.00 93.12 101 PRO A N 1
ATOM 809 C CA . PRO A 1 101 ? -9.387 -3.513 25.010 1.00 93.12 101 PRO A CA 1
ATOM 810 C C . PRO A 1 101 ? -10.761 -3.942 24.477 1.00 93.12 101 PRO A C 1
ATOM 812 O O . PRO A 1 101 ? -11.286 -5.002 24.812 1.00 93.12 101 PRO A O 1
ATOM 815 N N . THR A 1 102 ? -11.364 -3.115 23.628 1.00 94.50 102 THR A N 1
ATOM 816 C CA . THR A 1 102 ? -12.631 -3.436 22.956 1.00 94.50 102 THR A CA 1
ATOM 817 C C . THR A 1 102 ? -12.416 -4.233 21.669 1.00 94.50 102 THR A C 1
ATOM 819 O O . THR A 1 102 ? -11.410 -4.071 20.973 1.00 94.50 102 THR A O 1
ATOM 822 N N . ASP A 1 103 ? -13.411 -5.031 21.274 1.00 94.44 103 ASP A N 1
ATOM 823 C CA . ASP A 1 103 ? -13.369 -5.825 20.035 1.00 94.44 103 ASP A CA 1
ATOM 824 C C . ASP A 1 103 ? -13.133 -4.971 18.782 1.00 94.44 103 ASP A C 1
ATOM 826 O O . ASP A 1 103 ? -12.462 -5.388 17.836 1.00 94.44 103 ASP A O 1
ATOM 830 N N . ALA A 1 104 ? -13.667 -3.746 18.764 1.00 92.44 104 ALA A N 1
ATOM 831 C CA . ALA A 1 104 ? -13.453 -2.809 17.665 1.00 92.44 104 ALA A CA 1
ATOM 832 C C . ALA A 1 104 ? -11.973 -2.401 17.548 1.00 92.44 104 ALA A C 1
ATOM 834 O O . ALA A 1 104 ? -11.441 -2.301 16.446 1.00 92.44 104 ALA A O 1
ATOM 835 N N . ARG A 1 105 ? -11.284 -2.220 18.678 1.00 93.12 105 ARG A N 1
ATOM 836 C CA . ARG A 1 105 ? -9.856 -1.878 18.728 1.00 93.12 105 ARG A CA 1
ATOM 837 C C . ARG A 1 105 ? -8.969 -3.070 18.396 1.00 93.12 105 ARG A C 1
ATOM 839 O O . ARG A 1 105 ? -7.997 -2.905 17.663 1.00 93.12 105 ARG A O 1
ATOM 846 N N . ALA A 1 106 ? -9.333 -4.264 18.861 1.00 95.31 106 ALA A N 1
ATOM 847 C CA . ALA A 1 106 ? -8.671 -5.499 18.449 1.00 95.31 106 ALA A CA 1
ATOM 848 C C . ALA A 1 106 ? -8.751 -5.676 16.923 1.00 95.31 106 ALA A C 1
ATOM 850 O O . ALA A 1 106 ? -7.758 -6.000 16.272 1.00 95.31 106 ALA A O 1
ATOM 851 N N . ARG A 1 107 ? -9.918 -5.389 16.328 1.00 94.88 107 ARG A N 1
ATOM 852 C CA . ARG A 1 107 ? -10.115 -5.419 14.873 1.00 94.88 107 ARG A CA 1
ATOM 853 C C . ARG A 1 107 ? -9.230 -4.410 14.141 1.00 94.88 107 ARG A C 1
ATOM 855 O O . ARG A 1 107 ? -8.649 -4.788 13.126 1.00 94.88 107 ARG A O 1
ATOM 862 N N . ASP A 1 108 ? -9.112 -3.177 14.647 1.00 93.62 108 ASP A N 1
ATOM 863 C CA . ASP A 1 108 ? -8.191 -2.162 14.107 1.00 93.62 108 ASP A CA 1
ATOM 864 C C . ASP A 1 108 ? -6.762 -2.706 14.025 1.00 93.62 108 ASP A C 1
ATOM 866 O O . ASP A 1 108 ? -6.160 -2.693 12.951 1.00 93.62 108 ASP A O 1
ATOM 870 N N . VAL A 1 109 ? -6.242 -3.227 15.141 1.00 95.81 109 VAL A N 1
ATOM 871 C CA . VAL A 1 109 ? -4.876 -3.765 15.221 1.00 95.81 109 VAL A CA 1
ATOM 872 C C . VAL A 1 109 ? -4.698 -4.940 14.259 1.00 95.81 109 VAL A C 1
ATOM 874 O O . VAL A 1 109 ? -3.809 -4.897 13.411 1.00 95.81 109 VAL A O 1
ATOM 877 N N . ASN A 1 110 ? -5.581 -5.940 14.319 1.00 95.88 110 ASN A N 1
ATOM 878 C CA . ASN A 1 110 ? -5.467 -7.154 13.507 1.00 95.88 110 ASN A CA 1
ATOM 879 C C . ASN A 1 110 ? -5.521 -6.857 12.002 1.00 95.88 110 ASN A C 1
ATOM 881 O O . ASN A 1 110 ? -4.725 -7.395 11.230 1.00 95.88 110 ASN A O 1
ATOM 885 N N . ARG A 1 111 ? -6.446 -5.991 11.561 1.00 94.25 111 ARG A N 1
ATOM 886 C CA . ARG A 1 111 ? -6.561 -5.637 10.138 1.00 94.25 111 ARG A CA 1
ATOM 887 C C . ARG A 1 111 ? -5.357 -4.837 9.656 1.00 94.25 111 ARG A C 1
ATOM 889 O O . ARG A 1 111 ? -4.871 -5.101 8.561 1.00 94.25 111 ARG A O 1
ATOM 896 N N . MET A 1 112 ? -4.847 -3.905 10.459 1.00 94.19 112 MET A N 1
ATOM 897 C CA . MET A 1 112 ? -3.643 -3.152 10.102 1.00 94.19 112 MET A CA 1
ATOM 898 C C . MET A 1 112 ? -2.392 -4.036 10.036 1.00 94.19 112 MET A C 1
ATOM 900 O O . MET A 1 112 ? -1.585 -3.881 9.121 1.00 94.19 112 MET A O 1
ATOM 904 N N . GLU A 1 113 ? -2.231 -4.981 10.964 1.00 94.81 113 GLU A N 1
ATOM 905 C CA . GLU A 1 113 ? -1.125 -5.945 10.927 1.00 94.81 113 GLU A CA 1
ATOM 906 C C . GLU A 1 113 ? -1.197 -6.836 9.686 1.00 94.81 113 GLU A C 1
ATOM 908 O O . GLU A 1 113 ? -0.200 -6.980 8.978 1.00 94.81 113 GLU A O 1
ATOM 913 N N . ALA A 1 114 ? -2.380 -7.367 9.365 1.00 93.31 114 ALA A N 1
ATOM 914 C CA . ALA A 1 114 ? -2.589 -8.167 8.159 1.00 93.31 114 ALA A CA 1
ATOM 915 C C . ALA A 1 114 ? -2.310 -7.364 6.875 1.00 93.31 114 ALA A C 1
ATOM 917 O O . ALA A 1 114 ? -1.669 -7.859 5.947 1.00 93.31 114 ALA A O 1
ATOM 918 N N . ALA A 1 115 ? -2.753 -6.108 6.830 1.00 90.44 115 ALA A N 1
ATOM 919 C CA . ALA A 1 115 ? -2.524 -5.187 5.724 1.00 90.44 115 ALA A CA 1
ATOM 920 C C . ALA A 1 115 ? -1.022 -4.919 5.495 1.00 90.44 115 ALA A C 1
ATOM 922 O O . ALA A 1 115 ? -0.524 -5.029 4.372 1.00 90.44 115 ALA A O 1
ATOM 923 N N . LEU A 1 116 ? -0.272 -4.646 6.565 1.00 91.06 116 LEU A N 1
ATOM 924 C CA . LEU A 1 116 ? 1.179 -4.455 6.502 1.00 91.06 116 LEU A CA 1
ATOM 925 C C . LEU A 1 116 ? 1.928 -5.741 6.135 1.00 91.06 116 LEU A C 1
ATOM 927 O O . LEU A 1 116 ? 2.880 -5.694 5.354 1.00 91.06 116 LEU A O 1
ATOM 931 N N . ALA A 1 117 ? 1.488 -6.893 6.645 1.00 90.69 117 ALA A N 1
ATOM 932 C CA . ALA A 1 117 ? 2.055 -8.189 6.284 1.00 90.69 117 ALA A CA 1
ATOM 933 C C . ALA A 1 117 ? 1.902 -8.473 4.781 1.00 90.69 117 ALA A C 1
ATOM 935 O O . ALA A 1 117 ? 2.868 -8.877 4.136 1.00 90.69 117 ALA A O 1
ATOM 936 N N . ARG A 1 118 ? 0.731 -8.177 4.195 1.00 88.94 118 ARG A N 1
ATOM 937 C CA . ARG A 1 118 ? 0.493 -8.298 2.744 1.00 88.94 118 ARG A CA 1
ATOM 938 C C . ARG A 1 118 ? 1.449 -7.437 1.919 1.00 88.94 118 ARG A C 1
ATOM 940 O O . ARG A 1 118 ? 1.924 -7.885 0.882 1.00 88.94 118 ARG A O 1
ATOM 947 N N . LEU A 1 119 ? 1.753 -6.219 2.369 1.00 85.19 119 LEU A N 1
ATOM 948 C CA . LEU A 1 119 ? 2.643 -5.312 1.638 1.00 85.19 119 LEU A CA 1
ATOM 949 C C . LEU A 1 119 ? 4.124 -5.731 1.730 1.00 85.19 119 LEU A C 1
ATOM 951 O O . LEU A 1 119 ? 4.889 -5.503 0.788 1.00 85.19 119 LEU A O 1
ATOM 955 N N . ASN A 1 120 ? 4.519 -6.363 2.838 1.00 84.00 120 ASN A N 1
ATOM 956 C CA . ASN A 1 120 ? 5.875 -6.877 3.062 1.00 84.00 120 ASN A CA 1
ATOM 957 C C . ASN A 1 120 ? 6.104 -8.286 2.502 1.00 84.00 120 ASN A C 1
ATOM 959 O O . ASN A 1 120 ? 7.250 -8.729 2.429 1.00 84.00 120 ASN A O 1
ATOM 963 N N . ALA A 1 121 ? 5.041 -8.989 2.105 1.00 82.94 121 ALA A N 1
ATOM 964 C CA . ALA A 1 121 ? 5.173 -10.273 1.443 1.00 82.94 121 ALA A CA 1
ATOM 965 C C . ALA A 1 121 ? 6.036 -10.126 0.173 1.00 82.94 121 ALA A C 1
ATOM 967 O O . ALA A 1 121 ? 5.919 -9.120 -0.547 1.00 82.94 121 ALA A O 1
ATOM 968 N N . PRO A 1 122 ? 6.918 -11.104 -0.111 1.00 70.88 122 PRO A N 1
ATOM 969 C CA . PRO A 1 122 ? 7.685 -11.101 -1.345 1.00 70.88 122 PRO A CA 1
ATOM 970 C C . PRO A 1 122 ? 6.721 -11.020 -2.527 1.00 70.88 122 PRO A C 1
ATOM 972 O O . PRO A 1 122 ? 5.665 -11.651 -2.524 1.00 70.88 122 PRO A O 1
ATOM 975 N N . ALA A 1 123 ? 7.070 -10.204 -3.522 1.00 63.34 123 ALA A N 1
ATOM 976 C CA . ALA A 1 123 ? 6.246 -10.059 -4.710 1.00 63.34 123 ALA A CA 1
ATOM 977 C C . ALA A 1 123 ? 6.135 -11.423 -5.393 1.00 63.34 123 ALA A C 1
ATOM 979 O O . ALA A 1 123 ? 7.109 -11.896 -5.981 1.00 63.34 123 ALA A O 1
ATOM 980 N N . THR A 1 124 ? 4.964 -12.048 -5.309 1.00 55.41 124 THR A N 1
ATOM 981 C CA . THR A 1 124 ? 4.682 -13.246 -6.085 1.00 55.41 124 THR A CA 1
ATOM 982 C C . THR A 1 124 ? 4.818 -12.861 -7.558 1.00 55.41 124 THR A C 1
ATOM 984 O O . THR A 1 124 ? 4.166 -11.903 -7.992 1.00 55.41 124 THR A O 1
ATOM 987 N N . PRO A 1 125 ? 5.701 -13.509 -8.335 1.00 46.53 125 PRO A N 1
ATOM 988 C CA . PRO A 1 125 ? 5.814 -13.202 -9.748 1.00 46.53 125 PRO A CA 1
ATOM 989 C C . PRO A 1 125 ? 4.447 -13.426 -10.415 1.00 46.53 125 PRO A C 1
ATOM 991 O O . PRO A 1 125 ? 3.786 -14.430 -10.127 1.00 46.53 125 PRO A O 1
ATOM 994 N N . PRO A 1 126 ? 3.996 -12.503 -11.285 1.00 44.22 126 PRO A N 1
ATOM 995 C CA . PRO A 1 126 ? 2.757 -12.692 -12.025 1.00 44.22 126 PRO A CA 1
ATOM 996 C C . PRO A 1 126 ? 2.888 -13.974 -12.857 1.00 44.22 126 PRO A C 1
ATOM 998 O O . PRO A 1 126 ? 3.743 -14.051 -13.737 1.00 44.22 126 PRO A O 1
ATOM 1001 N N . GLY A 1 127 ? 2.090 -14.993 -12.523 1.00 45.91 127 GLY A N 1
ATOM 1002 C CA . GLY A 1 127 ? 2.132 -16.321 -13.148 1.00 45.91 127 GLY A CA 1
ATOM 1003 C C . GLY A 1 127 ? 2.210 -17.513 -12.187 1.00 45.91 127 GLY A C 1
ATOM 1004 O O . GLY A 1 127 ? 2.051 -18.637 -12.646 1.00 45.91 127 GLY A O 1
ATOM 1005 N N . ALA A 1 128 ? 2.404 -17.308 -10.878 1.00 44.66 128 ALA A N 1
ATOM 1006 C CA . ALA A 1 128 ? 2.482 -18.421 -9.918 1.00 44.66 128 ALA A CA 1
ATOM 1007 C C . ALA A 1 128 ? 1.133 -19.114 -9.603 1.00 44.66 128 ALA A C 1
ATOM 1009 O O . ALA A 1 128 ? 1.153 -20.204 -9.048 1.00 44.66 128 ALA A O 1
ATOM 1010 N N . ASP A 1 129 ? -0.005 -18.539 -10.016 1.00 43.19 129 ASP A N 1
ATOM 1011 C CA . ASP A 1 129 ? -1.341 -19.183 -9.979 1.00 43.19 129 ASP A CA 1
ATOM 1012 C C . ASP A 1 129 ? -1.765 -19.733 -11.360 1.00 43.19 129 ASP A C 1
ATOM 1014 O O . ASP A 1 129 ? -2.932 -19.746 -11.739 1.00 43.19 129 ASP A O 1
ATOM 1018 N N . LYS A 1 130 ? -0.766 -20.117 -12.158 1.00 46.34 130 LYS A N 1
ATOM 1019 C CA . LYS A 1 130 ? -0.800 -20.869 -13.423 1.00 46.34 130 LYS A CA 1
ATOM 1020 C C . LYS A 1 130 ? -1.032 -22.380 -13.347 1.00 46.34 130 LYS A C 1
ATOM 1022 O O . LYS A 1 130 ? -0.332 -23.059 -14.081 1.00 46.34 130 LYS A O 1
ATOM 1027 N N . ASN A 1 131 ? -1.954 -22.903 -12.544 1.00 41.59 131 ASN A N 1
ATOM 1028 C CA . ASN A 1 131 ? -2.469 -24.271 -12.727 1.00 41.59 131 ASN A CA 1
ATOM 1029 C C . ASN A 1 131 ? -3.990 -24.144 -12.847 1.00 41.59 131 ASN A C 1
ATOM 1031 O O . ASN A 1 131 ? -4.594 -23.504 -11.996 1.00 41.59 131 ASN A O 1
ATOM 1035 N N . ASP A 1 132 ? -4.718 -24.696 -13.795 1.00 42.97 132 ASP A N 1
ATOM 1036 C CA . ASP A 1 132 ? -4.482 -25.476 -15.001 1.00 42.97 132 ASP A CA 1
ATOM 1037 C C . ASP A 1 132 ? -5.847 -25.389 -15.715 1.00 42.97 132 ASP A C 1
ATOM 1039 O O . ASP A 1 132 ? -6.872 -25.404 -15.034 1.00 42.97 132 ASP A O 1
ATOM 1043 N N . ASP A 1 133 ? -5.838 -25.169 -17.027 1.00 41.16 133 ASP A N 1
ATOM 1044 C CA . ASP A 1 133 ? -6.839 -25.629 -18.000 1.00 41.16 133 ASP A CA 1
ATOM 1045 C C . ASP A 1 133 ? -6.970 -24.689 -19.208 1.00 41.16 133 ASP A C 1
ATOM 1047 O O . ASP A 1 133 ? -7.490 -23.574 -19.160 1.00 41.16 133 ASP A O 1
ATOM 1051 N N . THR A 1 134 ? -6.601 -25.277 -20.346 1.00 40.97 134 THR A N 1
ATOM 1052 C CA . THR A 1 134 ? -7.124 -25.040 -21.700 1.00 40.97 134 THR A CA 1
ATOM 1053 C C . THR A 1 134 ? -6.739 -23.753 -22.444 1.00 40.97 134 THR A C 1
ATOM 1055 O O . THR A 1 134 ? -7.363 -22.705 -22.346 1.00 40.97 134 THR A O 1
ATOM 1058 N N . ALA A 1 135 ? -5.704 -23.922 -23.277 1.00 46.19 135 ALA A N 1
ATOM 1059 C CA . ALA A 1 135 ? -5.662 -23.632 -24.716 1.00 46.19 135 ALA A CA 1
ATOM 1060 C C . ALA A 1 135 ? -6.449 -22.424 -25.265 1.00 46.19 135 ALA A C 1
ATOM 1062 O O . ALA A 1 135 ? -7.673 -22.446 -25.318 1.00 46.19 135 ALA A O 1
ATOM 1063 N N . ALA A 1 136 ? -5.732 -21.475 -25.875 1.00 38.16 136 ALA A N 1
ATOM 1064 C CA . ALA A 1 136 ? -5.745 -21.284 -27.332 1.00 38.16 136 ALA A CA 1
ATOM 1065 C C . ALA A 1 136 ? -4.902 -20.061 -27.733 1.00 38.16 136 ALA A C 1
ATOM 1067 O O . ALA A 1 136 ? -4.998 -18.986 -27.146 1.00 38.16 136 ALA A O 1
ATOM 1068 N N . GLU A 1 137 ? -4.089 -20.282 -28.760 1.00 46.28 137 GLU A N 1
ATOM 1069 C CA . GLU A 1 137 ? -3.413 -19.312 -29.620 1.00 46.28 137 GLU A CA 1
ATOM 1070 C C . GLU A 1 137 ? -4.293 -18.100 -29.977 1.00 46.28 137 GLU A C 1
ATOM 1072 O O . GLU A 1 137 ? -5.441 -18.277 -30.378 1.00 46.28 137 GLU A O 1
ATOM 1077 N N . SER A 1 138 ? -3.730 -16.889 -29.939 1.00 38.88 138 SER A N 1
ATOM 1078 C CA . SER A 1 138 ? -3.811 -15.963 -31.078 1.00 38.88 138 SER A CA 1
ATOM 1079 C C . SER A 1 138 ? -2.933 -14.742 -30.829 1.00 38.88 138 SER A C 1
ATOM 1081 O O . SER A 1 138 ? -3.234 -13.863 -30.023 1.00 38.88 138 SER A O 1
ATOM 1083 N N . ASP A 1 139 ? -1.863 -14.687 -31.606 1.00 46.00 139 ASP A N 1
ATOM 1084 C CA . ASP A 1 139 ? -1.096 -13.498 -31.935 1.00 46.00 139 ASP A CA 1
ATOM 1085 C C . ASP A 1 139 ? -2.026 -12.423 -32.525 1.00 46.00 139 ASP A C 1
ATOM 1087 O O . ASP A 1 139 ? -2.741 -12.692 -33.493 1.00 46.00 139 ASP A O 1
ATOM 1091 N N . THR A 1 140 ? -2.040 -11.201 -31.985 1.00 38.91 140 THR A N 1
ATOM 1092 C CA . THR A 1 140 ? -2.393 -10.005 -32.771 1.00 38.91 140 THR A CA 1
ATOM 1093 C C . THR A 1 140 ? -1.758 -8.756 -32.164 1.00 38.91 140 THR A C 1
ATOM 1095 O O . THR A 1 140 ? -2.152 -8.248 -31.116 1.00 38.91 140 THR A O 1
ATOM 1098 N N . SER A 1 141 ? -0.768 -8.257 -32.895 1.00 43.25 141 SER A N 1
ATOM 1099 C CA . SER A 1 141 ? -0.209 -6.910 -32.842 1.00 43.25 141 SER A CA 1
ATOM 1100 C C . SER A 1 141 ? -1.270 -5.814 -32.667 1.00 43.25 141 SER A C 1
ATOM 1102 O O . SER A 1 141 ? -2.246 -5.739 -33.415 1.00 43.25 141 SER A O 1
ATOM 1104 N N . SER A 1 142 ? -1.031 -4.892 -31.734 1.00 38.75 142 SER A N 1
ATOM 1105 C CA . SER A 1 142 ? -1.515 -3.513 -31.842 1.00 38.75 142 SER A CA 1
ATOM 1106 C C . SER A 1 142 ? -0.583 -2.566 -31.096 1.00 38.75 142 SER A C 1
ATOM 1108 O O . SER A 1 142 ? -0.641 -2.406 -29.878 1.00 38.75 142 SER A O 1
ATOM 1110 N N . ASN A 1 143 ? 0.278 -1.918 -31.880 1.00 47.31 143 ASN A N 1
ATOM 1111 C CA . ASN A 1 143 ? 0.855 -0.623 -31.554 1.00 47.31 143 ASN A CA 1
ATOM 1112 C C . ASN A 1 143 ? -0.271 0.348 -31.177 1.00 47.31 143 ASN A C 1
ATOM 1114 O O . ASN A 1 143 ? -1.149 0.614 -31.995 1.00 47.31 143 ASN A O 1
ATOM 1118 N N . SER A 1 144 ? -0.207 0.944 -29.991 1.00 39.88 144 SER A N 1
ATOM 1119 C CA . SER A 1 144 ? -0.890 2.211 -29.739 1.00 39.88 144 SER A CA 1
ATOM 1120 C C . SER A 1 144 ? -0.154 2.977 -28.655 1.00 39.88 144 SER A C 1
ATOM 1122 O O . SER A 1 144 ? -0.066 2.541 -27.508 1.00 39.88 144 SER A O 1
ATOM 1124 N N . SER A 1 145 ? 0.393 4.125 -29.051 1.00 54.81 145 SER A N 1
ATOM 1125 C CA . SER A 1 145 ? 1.035 5.095 -28.177 1.00 54.81 145 SER A CA 1
ATOM 1126 C C . SER A 1 145 ? 0.080 5.500 -27.057 1.00 54.81 145 SER A C 1
ATOM 1128 O O . SER A 1 145 ? -0.972 6.082 -27.328 1.00 54.81 145 SER A O 1
ATOM 1130 N N . VAL A 1 146 ? 0.454 5.239 -25.808 1.00 43.03 146 VAL A N 1
ATOM 1131 C CA . VAL A 1 146 ? -0.207 5.869 -24.666 1.00 43.03 146 VAL A CA 1
ATOM 1132 C C . VAL A 1 146 ? 0.744 6.915 -24.120 1.00 43.03 146 VAL A C 1
ATOM 1134 O O . VAL A 1 146 ? 1.830 6.627 -23.622 1.00 43.03 146 VAL A O 1
ATOM 1137 N N . ILE A 1 147 ? 0.303 8.139 -24.359 1.00 37.25 147 ILE A N 1
ATOM 1138 C CA . ILE A 1 147 ? 0.854 9.416 -23.953 1.00 37.25 147 ILE A CA 1
ATOM 1139 C C . ILE A 1 147 ? 1.184 9.381 -22.458 1.00 37.25 147 ILE A C 1
ATOM 1141 O O . ILE A 1 147 ? 0.449 8.815 -21.649 1.00 37.25 147 ILE A O 1
ATOM 1145 N N . ASP A 1 148 ? 2.315 9.995 -22.129 1.00 45.91 148 ASP A N 1
ATOM 1146 C CA . ASP A 1 148 ? 2.783 10.295 -20.782 1.00 45.91 148 ASP A CA 1
ATOM 1147 C C . ASP A 1 148 ? 1.807 11.275 -20.107 1.00 45.91 148 ASP A C 1
ATOM 1149 O O . ASP A 1 148 ? 2.041 12.478 -20.051 1.00 45.91 148 ASP A O 1
ATOM 1153 N N . GLU A 1 149 ? 0.660 10.780 -19.640 1.00 41.25 149 GLU A N 1
ATOM 1154 C CA . GLU A 1 149 ? -0.261 11.550 -18.805 1.00 41.25 149 GLU A CA 1
ATOM 1155 C C . GLU A 1 149 ? 0.101 11.329 -17.333 1.00 41.25 149 GLU A C 1
ATOM 1157 O O . GLU A 1 149 ? -0.589 10.697 -16.530 1.00 41.25 149 GLU A O 1
ATOM 1162 N N . TYR A 1 150 ? 1.260 11.883 -16.977 1.00 51.81 150 TYR A N 1
ATOM 1163 C CA . TYR A 1 150 ? 1.510 12.379 -15.634 1.00 51.81 150 TYR A CA 1
ATOM 1164 C C . TYR A 1 150 ? 0.390 13.373 -15.312 1.00 51.81 150 TYR A C 1
ATOM 1166 O O . TYR A 1 150 ? 0.485 14.506 -15.745 1.00 51.81 150 TYR A O 1
ATOM 1174 N N . HIS A 1 151 ? -0.679 12.941 -14.631 1.00 57.88 151 HIS A N 1
ATOM 1175 C CA . HIS A 1 151 ? -1.519 13.710 -13.694 1.00 57.88 151 HIS A CA 1
ATOM 1176 C C . HIS A 1 151 ? -2.823 12.951 -13.380 1.00 57.88 151 HIS A C 1
ATOM 1178 O O . HIS A 1 151 ? -3.781 12.974 -14.140 1.00 57.88 151 HIS A O 1
ATOM 1184 N N . SER A 1 152 ? -2.918 12.363 -12.187 1.00 46.88 152 SER A N 1
ATOM 1185 C CA . SER A 1 152 ? -4.185 12.289 -11.439 1.00 46.88 152 SER A CA 1
ATOM 1186 C C . SER A 1 152 ? -3.872 11.905 -10.000 1.00 46.88 152 SER A C 1
ATOM 1188 O O . SER A 1 152 ? -3.311 10.851 -9.726 1.00 46.88 152 SER A O 1
ATOM 1190 N N . GLN A 1 153 ? -3.902 12.889 -9.104 1.00 46.34 153 GLN A N 1
ATOM 1191 C CA . GLN A 1 153 ? -5.086 13.264 -8.326 1.00 46.34 153 GLN A CA 1
ATOM 1192 C C . GLN A 1 153 ? -5.389 12.228 -7.242 1.00 46.34 153 GLN A C 1
ATOM 1194 O O . GLN A 1 153 ? -5.817 11.117 -7.522 1.00 46.34 153 GLN A O 1
ATOM 1199 N N . MET A 1 154 ? -5.236 12.703 -6.001 1.00 45.84 154 MET A N 1
ATOM 1200 C CA . MET A 1 154 ? -5.778 12.144 -4.762 1.00 45.84 154 MET A CA 1
ATOM 1201 C C . MET A 1 154 ? -4.898 11.109 -4.044 1.00 45.84 154 MET A C 1
ATOM 1203 O O . MET A 1 154 ? -5.232 9.936 -3.936 1.00 45.84 154 MET A O 1
ATOM 1207 N N . ASP A 1 155 ? -3.824 11.613 -3.423 1.00 43.50 155 ASP A N 1
ATOM 1208 C CA . ASP A 1 155 ? -3.291 11.057 -2.173 1.00 43.50 155 ASP A CA 1
ATOM 1209 C C . ASP A 1 155 ? -4.350 11.239 -1.062 1.00 43.50 155 ASP A C 1
ATOM 1211 O O . ASP A 1 155 ? -4.268 12.155 -0.240 1.00 43.50 155 ASP A O 1
ATOM 1215 N N . ILE A 1 156 ? -5.406 10.420 -1.071 1.00 47.94 156 ILE A N 1
ATOM 1216 C CA . ILE A 1 156 ? -6.337 10.338 0.060 1.00 47.94 156 ILE A CA 1
ATOM 1217 C C . ILE A 1 156 ? -5.686 9.428 1.091 1.00 47.94 156 ILE A C 1
ATOM 1219 O O . ILE A 1 156 ? -5.791 8.207 1.051 1.00 47.94 156 ILE A O 1
ATOM 1223 N N . ASP A 1 157 ? -4.968 10.063 2.006 1.00 48.19 157 ASP A N 1
ATOM 1224 C CA . ASP A 1 157 ? -4.457 9.444 3.216 1.00 48.19 157 ASP A CA 1
ATOM 1225 C C . ASP A 1 157 ? -5.516 9.575 4.324 1.00 48.19 157 ASP A C 1
ATOM 1227 O O . ASP A 1 157 ? -6.103 10.648 4.517 1.00 48.19 157 ASP A O 1
ATOM 1231 N N . LEU A 1 158 ? -5.727 8.496 5.085 1.00 51.09 158 LEU A N 1
ATOM 1232 C CA . LEU A 1 158 ? -6.580 8.453 6.282 1.00 51.09 158 LEU A CA 1
ATOM 1233 C C . LEU A 1 158 ? -6.136 9.462 7.360 1.00 51.09 158 LEU A C 1
ATOM 1235 O O . LEU A 1 158 ? -6.877 9.729 8.306 1.00 51.09 158 LEU A O 1
ATOM 1239 N N . SER A 1 159 ? -4.947 10.053 7.213 1.00 49.59 159 SER A N 1
ATOM 1240 C CA . SER A 1 159 ? -4.467 11.179 8.019 1.00 49.59 159 SER A CA 1
ATOM 1241 C C . SER A 1 159 ? -5.192 12.510 7.753 1.00 49.59 159 SER A C 1
ATOM 1243 O O . SER A 1 159 ? -5.062 13.443 8.549 1.00 49.59 159 SER A O 1
ATOM 1245 N N . THR A 1 160 ? -5.976 12.626 6.672 1.00 49.47 160 THR A N 1
ATOM 1246 C CA . THR A 1 160 ? -6.631 13.886 6.286 1.00 49.47 160 THR A CA 1
ATOM 1247 C C . THR A 1 160 ? -8.138 13.891 6.595 1.00 49.47 160 THR A C 1
ATOM 1249 O O . THR A 1 160 ? -8.895 13.094 6.042 1.00 49.47 160 THR A O 1
ATOM 1252 N N . PRO A 1 161 ? -8.641 14.798 7.461 1.00 43.78 161 PRO A N 1
ATOM 1253 C CA . PRO A 1 161 ? -10.077 14.927 7.681 1.00 43.78 161 PRO A CA 1
ATOM 1254 C C . PRO A 1 161 ? -10.746 15.485 6.419 1.00 43.78 161 PRO A C 1
ATOM 1256 O O . PRO A 1 161 ? -10.458 16.608 5.995 1.00 43.78 161 PRO A O 1
ATOM 1259 N N . VAL A 1 162 ? -11.666 14.711 5.836 1.00 48.03 162 VAL A N 1
ATOM 1260 C CA . VAL A 1 162 ? -12.470 15.111 4.673 1.00 48.03 162 VAL A CA 1
ATOM 1261 C C . VAL A 1 162 ? -13.291 16.349 5.036 1.00 48.03 162 VAL A C 1
ATOM 1263 O O . VAL A 1 162 ? -14.332 16.272 5.689 1.00 48.03 162 VAL A O 1
ATOM 1266 N N . LYS A 1 163 ? -12.831 17.531 4.616 1.00 46.00 163 LYS A N 1
ATOM 1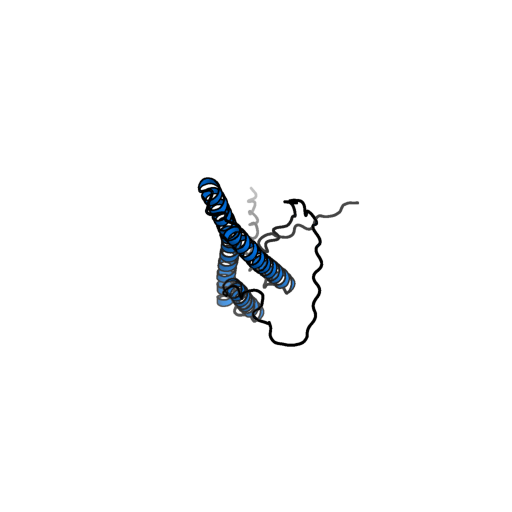267 C CA . LYS A 1 163 ? -13.656 18.741 4.643 1.00 46.00 163 LYS A CA 1
ATOM 1268 C C . LYS A 1 163 ? -14.690 18.608 3.534 1.00 46.00 163 LYS A C 1
ATOM 1270 O O . LYS A 1 163 ? -14.387 18.861 2.370 1.00 46.00 163 LYS A O 1
ATOM 1275 N N . ALA A 1 164 ? -15.905 18.210 3.904 1.00 43.72 164 ALA A N 1
ATOM 1276 C CA . ALA A 1 164 ? -17.062 18.260 3.022 1.00 43.72 164 ALA A CA 1
ATOM 1277 C C . ALA A 1 164 ? -17.178 19.676 2.433 1.00 43.72 164 ALA A C 1
ATOM 1279 O O . ALA A 1 164 ? -17.449 20.647 3.148 1.00 43.72 164 ALA A O 1
ATOM 1280 N N . LYS A 1 165 ? -16.928 19.811 1.127 1.00 42.34 165 LYS A N 1
ATOM 1281 C CA . LYS A 1 165 ? -17.192 21.057 0.412 1.00 42.34 165 LYS A CA 1
ATOM 1282 C C . LYS A 1 165 ? -18.706 21.233 0.362 1.00 42.34 165 LYS A C 1
ATOM 1284 O O . LYS A 1 165 ? -19.410 20.518 -0.341 1.00 42.34 165 LYS A O 1
ATOM 1289 N N . ARG A 1 166 ? -19.192 22.189 1.152 1.00 41.25 166 ARG A N 1
ATOM 1290 C CA . ARG A 1 166 ? -20.538 22.752 1.059 1.00 41.25 166 ARG A CA 1
ATOM 1291 C C . ARG A 1 166 ? -20.704 23.306 -0.359 1.00 41.25 166 ARG A C 1
ATOM 1293 O O . ARG A 1 166 ? -20.143 24.352 -0.673 1.00 41.25 166 ARG A O 1
ATOM 1300 N N . SER A 1 167 ? -21.437 22.582 -1.199 1.00 39.25 167 SER A N 1
ATOM 1301 C CA . SER A 1 167 ? -21.994 23.125 -2.434 1.00 39.25 167 SER A CA 1
ATOM 1302 C C . SER A 1 167 ? -22.963 24.242 -2.048 1.00 39.25 167 SER A C 1
ATOM 1304 O O . SER A 1 167 ? -23.903 24.009 -1.285 1.00 39.25 167 SER A O 1
ATOM 1306 N N . ARG A 1 168 ? -22.691 25.468 -2.495 1.00 39.94 168 ARG A N 1
ATOM 1307 C CA . ARG A 1 168 ? -23.697 26.527 -2.551 1.00 39.94 168 ARG A CA 1
ATOM 1308 C C . ARG A 1 168 ? -24.117 26.619 -4.010 1.00 39.94 168 ARG A C 1
ATOM 1310 O O . ARG A 1 168 ? -23.273 26.910 -4.854 1.00 39.94 168 ARG A O 1
ATOM 1317 N N . PHE A 1 169 ? -25.385 26.295 -4.247 1.00 45.12 169 PHE A N 1
ATOM 1318 C CA . PHE A 1 169 ? -26.146 26.863 -5.351 1.00 45.12 169 PHE A CA 1
ATOM 1319 C C . PHE A 1 169 ? -26.121 28.391 -5.256 1.00 45.12 169 PHE A C 1
ATOM 1321 O O . PHE A 1 169 ? -26.089 28.898 -4.105 1.00 45.12 169 PHE A O 1
#

pLDDT: mean 72.81, std 20.92, range [37.25, 95.88]

Foldseek 3Di:
DDDDDDPDDPDPPPPDDDQDDVVLLVVLVVVLVVLLVLVLVLVVVLVVLVVPDDPVDPVSNVVSVVVNVVSVVVSCVVLVVVLVVLVVVLVSLVVVCVVPVDPSSVVRNVSSVVSSVSSPPDNDRPCPPPDDDDDDDDDDDDDDDDDPPPDDDDPPDPPDDDPPPPDDD